Protein AF-A0A2D6N7W8-F1 (afdb_monomer_lite)

Foldseek 3Di:
DVLCLQQDQWDFDDDPVDGRPIDHDPDHAPDPPHPAAEDEDQDLVVLVVCLQQLHEYENADADDVVVCVVSLVVSQVRNVVHPHPNNHHDSYYDYDDDFFDDPDPVVRVVVVVVVCCQPVNPCPPVCHPPDPPPVVVVVD

Secondary structure (DSS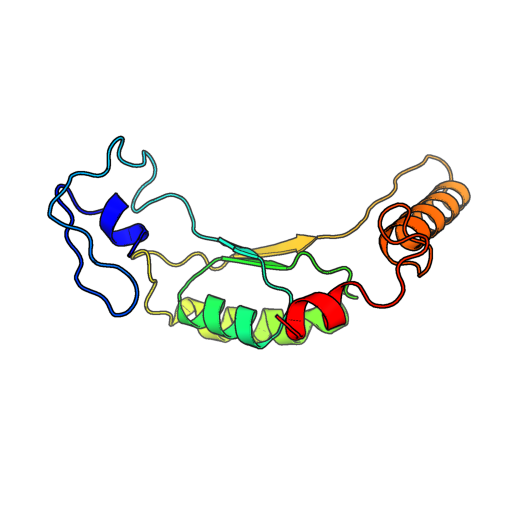P, 8-state):
-HHHHHH-SEEEEE-SS-EEEEEE-SSPPSSSS-SPPEEEE-SHHHHHHHHHHTPEEEE-S---HHHHHHHHHHHHHHHTT---TTSS----EEE-------SSHHHHHHHHHHHHHHHHSSS-TTTTT-TTHHHHHTT-

pLDDT: mean 88.45, std 12.63, range [47.72, 98.19]

Structure (mmCIF, N/CA/C/O backbone):
data_AF-A0A2D6N7W8-F1
#
_entry.id   AF-A0A2D6N7W8-F1
#
loop_
_atom_site.group_PDB
_atom_site.id
_atom_site.type_symbol
_atom_site.label_atom_id
_atom_site.label_alt_id
_atom_site.label_comp_id
_atom_site.label_asym_id
_atom_site.label_entity_id
_atom_site.label_seq_id
_atom_site.pdbx_PDB_ins_code
_atom_site.Cartn_x
_atom_site.Cartn_y
_atom_site.Cartn_z
_atom_site.occupancy
_atom_site.B_iso_or_equiv
_atom_site.auth_seq_id
_atom_site.auth_comp_id
_atom_site.auth_asym_id
_atom_site.auth_atom_id
_atom_site.pdbx_PDB_model_num
ATOM 1 N N . MET A 1 1 ? -3.784 2.452 15.084 1.00 90.25 1 MET A N 1
ATOM 2 C CA . MET A 1 1 ? -4.021 3.790 15.660 1.00 90.25 1 MET A CA 1
ATOM 3 C C . MET A 1 1 ? -4.744 4.703 14.674 1.00 90.25 1 MET A C 1
ATOM 5 O O . MET A 1 1 ? -5.919 4.941 14.880 1.00 90.25 1 MET A O 1
ATOM 9 N N . VAL A 1 2 ? -4.117 5.151 13.577 1.00 93.38 2 VAL A N 1
ATOM 10 C CA . VAL A 1 2 ? -4.694 6.185 12.685 1.00 93.38 2 VAL A CA 1
ATOM 11 C C . VAL A 1 2 ? -6.125 5.901 12.182 1.00 93.38 2 VAL A C 1
ATOM 13 O O . VAL A 1 2 ? -6.965 6.778 12.360 1.00 93.38 2 VAL A O 1
ATOM 16 N N . PRO A 1 3 ? -6.478 4.705 11.666 1.00 94.19 3 PRO A N 1
ATOM 17 C CA . PRO A 1 3 ? -7.856 4.463 11.222 1.00 94.19 3 PRO A CA 1
ATOM 18 C C . PRO A 1 3 ? -8.897 4.542 12.349 1.00 94.19 3 PRO A C 1
ATOM 20 O O . PRO A 1 3 ? -10.038 4.922 12.114 1.00 94.19 3 PRO A O 1
ATOM 23 N N . GLN A 1 4 ? -8.494 4.256 13.591 1.00 93.19 4 GLN A N 1
ATOM 24 C CA . GLN A 1 4 ? -9.364 4.397 14.762 1.00 93.19 4 GLN A CA 1
ATOM 25 C C . GLN A 1 4 ? -9.595 5.873 15.114 1.00 93.19 4 GLN A C 1
ATOM 27 O O . GLN A 1 4 ? -10.702 6.227 15.494 1.00 93.19 4 GLN A O 1
ATOM 32 N N . ILE A 1 5 ? -8.593 6.744 14.925 1.00 95.12 5 ILE A N 1
ATOM 33 C CA . ILE A 1 5 ? -8.743 8.203 15.098 1.00 95.12 5 ILE A CA 1
ATOM 34 C C . ILE A 1 5 ? -9.789 8.754 14.120 1.00 95.12 5 ILE A C 1
ATOM 36 O O . ILE A 1 5 ? -10.572 9.638 14.468 1.00 95.12 5 ILE A O 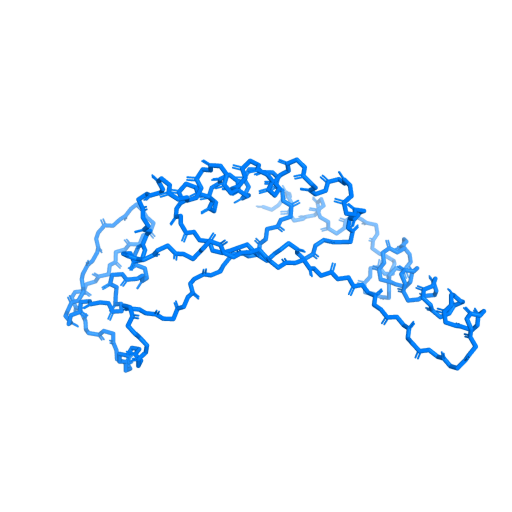1
ATOM 40 N N . TRP A 1 6 ? -9.793 8.240 12.888 1.00 95.12 6 TRP A N 1
ATOM 41 C CA . TRP A 1 6 ? -10.749 8.635 11.856 1.00 95.12 6 TRP A CA 1
ATOM 42 C C . TRP A 1 6 ? -12.172 8.164 12.150 1.00 95.12 6 TRP A C 1
ATOM 44 O O . TRP A 1 6 ? -13.108 8.926 11.920 1.00 95.12 6 TRP A O 1
ATOM 54 N N . ALA A 1 7 ? -12.325 6.942 12.661 1.00 92.06 7 ALA A N 1
ATOM 55 C CA . ALA A 1 7 ? -13.628 6.336 12.918 1.00 92.06 7 ALA A CA 1
ATOM 56 C C . ALA A 1 7 ? -14.274 6.793 14.238 1.00 92.06 7 ALA A C 1
ATOM 58 O O . ALA A 1 7 ? -15.494 6.910 14.318 1.00 92.06 7 ALA A O 1
ATOM 59 N N . ALA A 1 8 ? -13.478 7.028 15.283 1.00 93.31 8 ALA A N 1
ATOM 60 C CA . ALA A 1 8 ? -13.984 7.391 16.602 1.00 93.31 8 ALA A CA 1
ATOM 61 C C . ALA A 1 8 ? -14.319 8.884 16.682 1.00 93.31 8 ALA A C 1
ATOM 63 O O . ALA A 1 8 ? -13.631 9.703 16.078 1.00 93.31 8 ALA A O 1
ATOM 64 N N . ASP A 1 9 ? -15.330 9.255 17.470 1.00 94.75 9 ASP A N 1
ATOM 65 C CA . ASP A 1 9 ? -15.604 10.659 17.790 1.00 94.75 9 ASP A CA 1
ATOM 66 C C . ASP A 1 9 ? -14.473 11.230 18.666 1.00 94.75 9 ASP A C 1
ATOM 68 O O . ASP A 1 9 ? -13.667 12.047 18.201 1.00 94.75 9 ASP A O 1
ATOM 72 N N . TRP A 1 10 ? -14.337 10.669 19.872 1.00 97.25 10 TRP A N 1
ATOM 73 C CA . TRP A 1 10 ? -13.221 10.859 20.798 1.00 97.25 10 TRP A CA 1
ATOM 74 C C . TRP A 1 10 ? -12.265 9.670 20.752 1.00 97.25 10 TRP A C 1
ATOM 76 O O . TRP A 1 10 ? -12.692 8.518 20.711 1.00 97.25 10 TRP A O 1
ATOM 86 N N . PHE A 1 11 ? -10.967 9.954 20.783 1.00 96.88 11 PHE A N 1
ATOM 87 C CA . PHE A 1 11 ? -9.910 8.957 20.724 1.00 96.88 11 PHE A CA 1
ATOM 88 C C . PHE A 1 11 ? -8.909 9.155 21.863 1.00 96.88 11 PHE A C 1
ATOM 90 O O . PHE A 1 11 ? -8.468 10.275 22.130 1.00 96.88 11 PHE A O 1
ATOM 97 N N . GLU A 1 12 ? -8.508 8.049 22.478 1.00 97.44 12 GLU A N 1
ATOM 98 C CA . GLU A 1 12 ? -7.409 7.951 23.434 1.00 97.44 12 GLU A CA 1
ATOM 99 C C . GLU A 1 12 ? -6.590 6.691 23.131 1.00 97.44 12 GLU A C 1
ATOM 101 O O . GLU A 1 12 ? -7.093 5.735 22.532 1.00 97.44 12 GLU A O 1
ATOM 106 N N . TRP A 1 13 ? -5.309 6.692 23.494 1.00 96.19 13 TRP A N 1
ATOM 107 C CA . TRP A 1 13 ? -4.430 5.550 23.255 1.00 96.19 13 TRP A CA 1
ATOM 108 C C . TRP A 1 13 ? -3.289 5.503 24.255 1.00 96.19 13 TRP A C 1
ATOM 110 O O . TRP A 1 13 ? -2.577 6.485 24.420 1.00 96.19 13 TRP A O 1
ATOM 120 N N . GLU A 1 14 ? -3.050 4.330 24.827 1.00 97.19 14 GLU A N 1
ATOM 121 C CA . GLU A 1 14 ? -1.860 4.036 25.620 1.00 97.19 14 GLU A CA 1
ATOM 122 C C . GLU A 1 14 ? -1.084 2.913 24.935 1.00 97.19 14 GLU A C 1
ATOM 124 O O . GLU A 1 14 ? -1.534 1.768 24.868 1.00 97.19 14 GLU A O 1
ATOM 129 N N . GLY A 1 15 ? 0.073 3.239 24.363 1.00 95.44 15 GLY A N 1
ATOM 130 C CA . GLY A 1 15 ? 0.886 2.291 23.614 1.00 95.44 15 GLY A CA 1
ATOM 131 C C . GLY A 1 15 ? 2.362 2.366 23.962 1.00 95.44 15 GLY A C 1
ATOM 132 O O . GLY A 1 15 ? 2.847 3.316 24.561 1.00 95.44 15 GLY A O 1
ATOM 133 N N . LYS A 1 16 ? 3.106 1.359 23.497 1.00 96.62 16 LYS A N 1
ATOM 134 C CA . LYS A 1 16 ? 4.550 1.233 23.748 1.00 96.62 16 LYS A CA 1
ATOM 135 C C . LYS A 1 16 ? 5.362 2.463 23.325 1.00 96.62 16 LYS A C 1
ATOM 137 O O . LYS A 1 16 ? 6.340 2.797 23.981 1.00 96.62 16 LYS A O 1
ATOM 142 N N . PHE A 1 17 ? 4.998 3.076 22.200 1.00 96.25 17 PHE A N 1
ATOM 143 C CA . PHE A 1 17 ? 5.756 4.180 21.603 1.00 96.25 17 PHE A CA 1
ATOM 144 C C . PHE A 1 17 ? 5.063 5.537 21.747 1.00 96.25 17 PHE A C 1
ATOM 146 O O . PHE A 1 17 ? 5.734 6.563 21.705 1.00 96.25 17 PHE A O 1
ATOM 153 N N . TRP A 1 18 ? 3.737 5.547 21.912 1.00 94.44 18 TRP A N 1
ATOM 154 C CA . TRP A 1 18 ? 2.933 6.765 21.980 1.00 94.44 18 TRP A CA 1
ATOM 155 C C . TRP A 1 18 ? 1.814 6.610 23.004 1.00 94.44 18 TRP A C 1
ATOM 157 O O . TRP A 1 18 ? 1.122 5.591 22.999 1.00 94.44 18 TRP A O 1
ATOM 167 N N . SER A 1 19 ? 1.611 7.657 23.799 1.00 96.38 19 SER A N 1
ATOM 168 C CA . SER A 1 19 ? 0.414 7.885 24.607 1.00 96.38 19 SER A CA 1
ATOM 169 C C . SER A 1 19 ? -0.303 9.125 24.067 1.00 96.38 19 SER A C 1
ATOM 171 O O . SER A 1 19 ? 0.325 10.133 23.726 1.00 96.38 19 SER A O 1
ATOM 173 N N . VAL A 1 20 ? -1.619 9.028 23.914 1.00 95.56 20 VAL A N 1
ATOM 174 C CA . VAL A 1 20 ? -2.491 10.058 23.355 1.00 95.56 20 VAL A CA 1
ATOM 175 C C . VAL A 1 20 ? -3.646 10.264 24.335 1.00 95.56 20 VAL A C 1
ATOM 177 O O . VAL A 1 20 ? -4.553 9.432 24.358 1.00 95.56 20 VAL A O 1
ATOM 180 N N . PRO A 1 21 ? -3.666 11.359 25.120 1.00 97.12 21 PRO A N 1
ATOM 181 C CA . PRO A 1 21 ? -4.810 11.647 25.978 1.00 97.12 21 PRO A CA 1
ATOM 182 C C . PRO A 1 21 ? -6.071 11.978 25.160 1.00 97.12 21 PRO A C 1
ATOM 184 O O . PRO A 1 21 ? -5.932 12.408 24.002 1.00 97.12 21 PRO A O 1
ATOM 187 N N . PRO A 1 22 ? -7.269 11.841 25.770 1.00 97.62 22 PRO A N 1
ATOM 188 C CA . PRO A 1 22 ? -8.564 11.981 25.107 1.00 97.62 22 PRO A CA 1
ATOM 189 C C . PRO A 1 22 ? -8.679 13.246 24.265 1.00 97.62 22 PRO A C 1
ATOM 191 O O . PRO A 1 22 ? -8.521 14.363 24.762 1.00 97.62 22 PRO A O 1
ATOM 194 N N . ARG A 1 23 ? -8.956 13.075 22.974 1.00 96.75 23 ARG A N 1
ATOM 195 C CA . ARG A 1 23 ? -9.129 14.186 22.030 1.00 96.75 23 ARG A CA 1
ATOM 196 C C . ARG A 1 23 ? -9.964 13.783 20.821 1.00 96.75 23 ARG A C 1
ATOM 198 O O . ARG A 1 23 ? -9.997 12.613 20.447 1.00 96.75 23 ARG A O 1
ATOM 205 N N . GLN A 1 24 ? -10.564 14.765 20.156 1.00 96.69 24 GLN A N 1
ATOM 206 C CA . GLN A 1 24 ? -11.218 14.566 18.861 1.00 96.69 24 GLN A CA 1
ATOM 207 C C . GLN A 1 24 ? -10.248 14.885 17.719 1.00 96.69 24 GLN A C 1
ATOM 209 O O . GLN A 1 24 ? -9.650 15.959 17.673 1.00 96.69 24 GLN A O 1
ATOM 214 N N . GLY A 1 25 ? -10.104 13.959 16.770 1.00 93.44 25 GLY A N 1
ATOM 215 C CA . GLY A 1 25 ? -9.458 14.244 15.488 1.00 93.44 25 GLY A CA 1
ATOM 216 C C . GLY A 1 25 ? -10.460 14.879 14.528 1.00 93.44 25 GLY A C 1
ATOM 217 O O . GLY A 1 25 ? -11.399 14.193 14.125 1.00 93.44 25 GLY A O 1
ATOM 218 N N . LEU A 1 26 ? -10.277 16.155 14.178 1.00 95.12 26 LEU A N 1
ATOM 219 C CA . LEU A 1 26 ? -11.130 16.897 13.242 1.00 95.12 26 LEU A CA 1
ATOM 220 C C . LEU A 1 26 ? -10.288 17.564 12.135 1.00 95.12 26 LEU A C 1
ATOM 222 O O . LEU A 1 26 ? -9.153 17.959 12.408 1.00 95.12 26 LEU A O 1
ATOM 226 N N . PRO A 1 27 ? -10.836 17.734 10.913 1.00 94.56 27 PRO A N 1
ATOM 227 C CA . PRO A 1 27 ? -12.133 17.227 10.449 1.00 94.56 27 PRO A CA 1
ATOM 228 C C . PRO A 1 27 ? -12.135 15.698 10.271 1.00 94.56 27 PRO A C 1
ATOM 230 O O . PRO A 1 27 ? -11.081 15.077 10.134 1.00 94.56 27 PRO A O 1
ATOM 233 N N . LYS A 1 28 ? -13.323 15.081 10.272 1.00 95.19 28 LYS A N 1
ATOM 234 C CA . LYS A 1 28 ? -13.461 13.648 9.962 1.00 95.19 28 LYS A CA 1
ATOM 235 C C . LYS A 1 28 ? -13.322 13.410 8.456 1.00 95.19 28 LYS A C 1
ATOM 237 O O . LYS A 1 28 ? -13.714 14.283 7.675 1.00 95.19 28 LYS A O 1
ATOM 242 N N . PRO A 1 29 ? -12.787 12.253 8.023 1.00 95.44 29 PRO A N 1
ATOM 243 C CA . PRO A 1 29 ? -12.736 11.948 6.604 1.00 95.44 29 PRO A CA 1
ATOM 244 C C . PRO A 1 29 ? -14.132 11.873 5.988 1.00 95.44 29 PRO A C 1
ATOM 246 O O . PRO A 1 29 ? -15.071 11.363 6.592 1.00 95.44 29 PRO A O 1
ATOM 249 N N . TYR A 1 30 ? -14.246 12.366 4.757 1.00 96.38 30 TYR A N 1
ATOM 250 C CA . TYR A 1 30 ? -15.496 12.313 4.003 1.00 96.38 30 TYR A CA 1
ATOM 251 C C . TYR A 1 30 ? -15.822 10.892 3.512 1.00 96.38 30 TYR A C 1
ATOM 253 O O . TYR A 1 30 ? -16.973 10.464 3.537 1.00 96.38 30 TYR A O 1
ATOM 261 N N . GLN A 1 31 ? -14.799 10.153 3.067 1.00 95.75 31 GLN A N 1
ATOM 262 C CA . GLN A 1 31 ? -14.940 8.779 2.582 1.00 95.75 31 GLN A CA 1
ATOM 263 C C . GLN A 1 31 ? -15.171 7.811 3.743 1.00 95.75 31 GLN A C 1
ATOM 265 O O . GLN A 1 31 ? -14.509 7.924 4.772 1.00 95.75 31 GLN A O 1
ATOM 270 N N . GLN A 1 32 ? -16.053 6.831 3.539 1.00 92.94 32 GLN A N 1
ATOM 271 C CA . GLN A 1 32 ? -16.358 5.787 4.517 1.00 92.94 32 GLN A CA 1
ATOM 272 C C . GLN A 1 32 ? -15.759 4.431 4.100 1.00 92.94 32 GLN A C 1
ATOM 274 O O . GLN A 1 32 ? -15.803 4.105 2.912 1.00 92.94 32 GLN A O 1
ATOM 279 N N . PRO A 1 33 ? -15.227 3.627 5.045 1.00 93.12 33 PRO A N 1
ATOM 280 C CA . PRO A 1 33 ? -15.014 3.969 6.462 1.00 93.12 33 PRO A CA 1
ATOM 281 C C . PRO A 1 33 ? -13.888 5.001 6.678 1.00 93.12 33 PRO A C 1
ATOM 283 O O . PRO A 1 33 ? -13.805 5.625 7.729 1.00 93.12 33 PRO A O 1
ATOM 286 N N . HIS A 1 34 ? -13.012 5.164 5.689 1.00 95.25 34 HIS A N 1
ATOM 287 C CA . HIS A 1 34 ? -11.967 6.182 5.583 1.00 95.25 34 HIS A CA 1
ATOM 288 C C . HIS A 1 34 ? -11.390 6.115 4.149 1.00 95.25 34 HIS A C 1
ATOM 290 O O . HIS A 1 34 ? -11.717 5.185 3.402 1.00 95.25 34 HIS A O 1
ATOM 296 N N . PRO A 1 35 ? -10.514 7.043 3.723 1.00 96.44 35 PRO A N 1
ATOM 297 C CA . PRO A 1 35 ? -9.819 6.936 2.440 1.00 96.44 35 PRO A CA 1
ATOM 298 C C . PRO A 1 35 ? -9.021 5.623 2.331 1.00 96.44 35 PRO A C 1
ATOM 300 O O 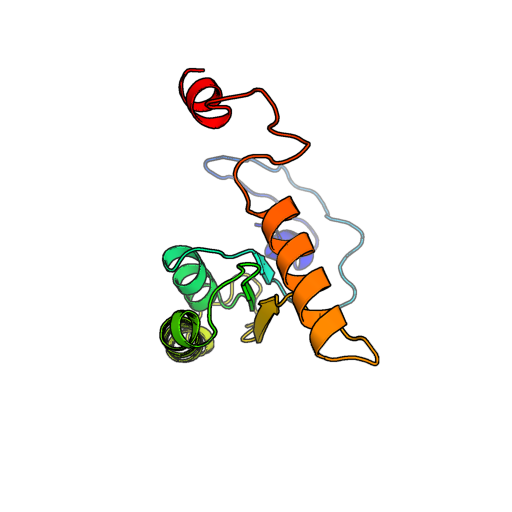. PRO A 1 35 ? -8.423 5.218 3.331 1.00 96.44 35 PRO A O 1
ATOM 303 N N . PRO A 1 36 ? -8.959 4.955 1.163 1.00 96.75 36 PRO A N 1
ATOM 304 C CA . PRO A 1 36 ? -8.204 3.711 1.010 1.00 96.75 36 PRO A CA 1
ATOM 305 C C . PRO A 1 36 ? -6.758 3.853 1.495 1.00 96.75 36 PRO A C 1
ATOM 307 O O . PRO A 1 36 ? -6.060 4.798 1.130 1.00 96.75 36 PRO A O 1
ATOM 310 N N . ILE A 1 37 ? -6.308 2.915 2.330 1.00 97.19 37 ILE A N 1
ATOM 311 C CA . ILE A 1 37 ? -4.949 2.935 2.879 1.00 97.19 37 ILE A CA 1
ATOM 312 C C . ILE A 1 37 ? -4.009 2.255 1.888 1.00 97.19 37 ILE A C 1
ATOM 314 O O . ILE A 1 37 ? -4.329 1.196 1.337 1.00 97.19 37 ILE A O 1
ATOM 318 N N . TRP A 1 38 ? -2.840 2.863 1.711 1.00 97.50 38 TRP A N 1
ATOM 319 C CA . TRP A 1 38 ? -1.766 2.392 0.849 1.00 97.50 38 TRP A CA 1
ATOM 320 C C . TRP A 1 38 ? -0.444 2.385 1.607 1.00 97.50 38 TRP A C 1
ATOM 322 O O . TRP A 1 38 ? -0.222 3.227 2.480 1.00 97.50 38 TRP A O 1
ATOM 332 N N . VAL A 1 39 ? 0.449 1.467 1.249 1.00 96.38 39 VAL A N 1
ATOM 333 C CA . VAL A 1 39 ? 1.826 1.448 1.745 1.00 96.38 39 VAL A CA 1
ATOM 334 C C . VAL A 1 39 ? 2.805 1.418 0.578 1.00 96.38 39 VAL A C 1
ATOM 336 O O . VAL A 1 39 ? 2.650 0.635 -0.359 1.00 96.38 39 VAL A O 1
ATOM 339 N N . ALA A 1 40 ? 3.822 2.278 0.640 1.00 95.25 40 ALA A N 1
ATOM 340 C CA . ALA A 1 40 ? 4.977 2.169 -0.238 1.00 95.25 40 ALA A CA 1
ATOM 341 C C . ALA A 1 40 ? 5.789 0.939 0.175 1.00 95.25 40 ALA A C 1
ATOM 343 O O . ALA A 1 40 ? 6.196 0.815 1.333 1.00 95.25 40 ALA A O 1
ATOM 344 N N . ALA A 1 41 ? 6.009 0.024 -0.760 1.00 91.94 41 ALA A N 1
ATOM 345 C CA . ALA A 1 41 ? 6.667 -1.241 -0.485 1.00 91.94 41 ALA A CA 1
ATOM 346 C C . ALA A 1 41 ? 7.698 -1.553 -1.571 1.00 91.94 41 ALA A C 1
ATOM 348 O O . ALA A 1 41 ? 7.443 -1.375 -2.758 1.00 91.94 41 ALA A O 1
ATOM 349 N N . LEU A 1 42 ? 8.879 -1.996 -1.141 1.00 87.62 42 LEU A N 1
ATOM 350 C CA . LEU A 1 42 ? 10.005 -2.354 -2.013 1.00 87.62 42 LEU A CA 1
ATOM 351 C C . LEU A 1 42 ? 10.591 -3.731 -1.664 1.00 87.62 42 LEU A C 1
ATOM 353 O O . LEU A 1 42 ? 11.582 -4.153 -2.251 1.00 87.62 42 LEU A O 1
ATOM 357 N N . GLN A 1 43 ? 10.021 -4.413 -0.669 1.00 89.81 43 GLN A N 1
ATOM 358 C CA . GLN A 1 43 ? 10.539 -5.656 -0.107 1.00 89.81 43 GLN A CA 1
ATOM 359 C C . GLN A 1 43 ? 9.398 -6.650 0.100 1.00 89.81 43 GLN A C 1
ATOM 361 O O . GLN A 1 43 ? 8.295 -6.251 0.481 1.00 89.81 43 GLN A O 1
ATOM 366 N N . ALA A 1 44 ? 9.699 -7.939 -0.078 1.00 91.81 44 ALA A N 1
ATOM 367 C CA . ALA A 1 44 ? 8.743 -9.038 0.076 1.00 91.81 44 ALA A CA 1
ATOM 368 C C . ALA A 1 44 ? 7.995 -8.994 1.419 1.00 91.81 44 ALA A C 1
ATOM 370 O O . ALA A 1 44 ? 6.767 -9.030 1.446 1.00 91.81 44 ALA A O 1
ATOM 371 N N . ALA A 1 45 ? 8.728 -8.788 2.518 1.00 95.31 45 ALA A N 1
ATOM 372 C CA . ALA A 1 45 ? 8.154 -8.704 3.861 1.00 95.31 45 ALA A CA 1
ATOM 373 C C . ALA A 1 45 ? 7.092 -7.594 3.998 1.00 95.31 45 ALA A C 1
ATOM 375 O O . ALA A 1 45 ? 6.102 -7.757 4.712 1.00 95.31 45 ALA A O 1
ATOM 376 N N . THR A 1 46 ? 7.256 -6.467 3.296 1.00 95.69 46 THR A N 1
ATOM 377 C CA . THR A 1 46 ? 6.270 -5.379 3.317 1.00 95.69 46 THR A CA 1
ATOM 378 C C . THR A 1 46 ? 5.018 -5.743 2.519 1.00 95.69 46 THR A C 1
ATOM 380 O O . THR A 1 46 ? 3.921 -5.379 2.938 1.00 95.69 46 THR A O 1
ATOM 383 N N . TYR A 1 47 ? 5.148 -6.482 1.411 1.00 96.06 47 TYR A N 1
ATOM 384 C CA . TYR A 1 47 ? 3.996 -6.978 0.646 1.00 96.06 47 TYR A CA 1
ATOM 385 C C . TYR A 1 47 ? 3.166 -7.969 1.469 1.00 96.06 47 TYR A C 1
ATOM 387 O O . TYR A 1 47 ? 1.943 -7.850 1.528 1.00 96.06 47 TYR A O 1
ATOM 395 N N . GLU A 1 48 ? 3.829 -8.894 2.164 1.00 96.62 48 GLU A N 1
ATOM 396 C CA . GLU A 1 48 ? 3.180 -9.853 3.065 1.00 96.62 48 GLU A CA 1
ATOM 397 C C . GLU A 1 48 ? 2.439 -9.142 4.200 1.00 96.62 48 GLU A C 1
ATOM 399 O O . GLU A 1 48 ? 1.270 -9.431 4.468 1.00 96.62 48 GLU A O 1
ATOM 404 N N . LEU A 1 49 ? 3.086 -8.159 4.834 1.00 96.81 49 LEU A N 1
ATOM 405 C CA . LEU A 1 49 ? 2.456 -7.349 5.871 1.00 96.81 49 LEU A CA 1
ATOM 406 C C . LEU A 1 49 ? 1.246 -6.580 5.324 1.00 96.81 49 LEU A C 1
ATOM 408 O O . LEU A 1 49 ? 0.204 -6.539 5.979 1.00 96.81 49 LEU A O 1
ATOM 412 N N . ALA A 1 50 ? 1.356 -5.991 4.131 1.00 97.56 50 ALA A N 1
ATOM 413 C CA . ALA A 1 50 ? 0.248 -5.289 3.489 1.00 97.56 50 ALA A CA 1
ATOM 414 C C . ALA A 1 50 ? -0.941 -6.230 3.254 1.00 97.56 50 ALA A C 1
ATOM 416 O O . ALA A 1 50 ? -2.068 -5.888 3.618 1.00 97.56 50 ALA A O 1
ATOM 417 N N . ALA A 1 51 ? -0.681 -7.439 2.745 1.00 97.94 51 ALA A N 1
ATOM 418 C CA . ALA A 1 51 ? -1.700 -8.460 2.535 1.00 97.94 51 ALA A CA 1
ATOM 419 C C . ALA A 1 51 ? -2.393 -8.833 3.851 1.00 97.94 51 ALA A C 1
ATOM 421 O O . ALA A 1 51 ? -3.612 -8.747 3.947 1.00 97.94 51 ALA A O 1
ATOM 422 N N . GLN A 1 52 ? -1.634 -9.157 4.902 1.00 97.12 52 GLN A N 1
ATOM 423 C CA . GLN A 1 52 ? -2.180 -9.534 6.214 1.00 97.12 52 GLN A CA 1
ATOM 424 C C . GLN A 1 52 ? -3.021 -8.425 6.865 1.00 97.12 52 GLN A C 1
ATOM 426 O O . GLN A 1 52 ? -3.907 -8.708 7.675 1.00 97.12 52 GLN A O 1
ATOM 431 N N . LYS A 1 53 ? -2.732 -7.159 6.546 1.00 97.06 53 LYS A N 1
ATOM 432 C CA . LYS A 1 53 ? -3.411 -5.979 7.100 1.00 97.06 53 LYS A CA 1
ATOM 433 C C . LYS A 1 53 ? -4.507 -5.410 6.197 1.00 97.06 53 LYS A C 1
ATOM 435 O O . LYS A 1 53 ? -5.151 -4.443 6.606 1.00 97.06 53 LYS A O 1
ATOM 440 N N . GLY A 1 54 ? -4.738 -5.991 5.018 1.00 97.62 54 GLY A N 1
ATOM 441 C CA . GLY A 1 54 ? -5.752 -5.526 4.068 1.00 97.62 54 GLY A CA 1
ATOM 442 C C . GLY A 1 54 ? -5.423 -4.165 3.448 1.00 97.62 54 GLY A C 1
ATOM 443 O O . GLY A 1 54 ? -6.330 -3.365 3.228 1.00 97.62 54 GLY A O 1
ATOM 444 N N . ILE A 1 55 ? -4.138 -3.869 3.242 1.00 97.94 55 ILE A N 1
ATOM 445 C CA . ILE A 1 55 ? -3.632 -2.580 2.748 1.00 97.94 55 ILE A CA 1
ATOM 446 C C . ILE A 1 55 ? -3.245 -2.703 1.268 1.00 97.94 55 ILE A C 1
ATOM 448 O O . ILE A 1 55 ? -2.671 -3.713 0.853 1.00 97.94 55 ILE A O 1
ATOM 452 N N . GLY A 1 56 ? -3.516 -1.653 0.487 1.00 98.00 56 GLY A N 1
ATOM 453 C CA . GLY A 1 56 ? -3.096 -1.577 -0.911 1.00 98.00 56 GLY A CA 1
ATOM 454 C C . GLY A 1 56 ? -1.590 -1.355 -1.040 1.00 98.00 56 GLY A C 1
ATOM 455 O O . GLY A 1 56 ? -0.978 -0.659 -0.225 1.00 98.00 56 GLY A O 1
ATOM 456 N N . VAL A 1 57 ? -0.981 -1.918 -2.076 1.00 97.50 57 VAL A N 1
ATOM 457 C CA . VAL A 1 57 ? 0.469 -1.845 -2.294 1.00 97.50 57 VAL A CA 1
ATOM 458 C C . VAL A 1 57 ? 0.808 -0.816 -3.363 1.00 97.50 57 VAL A C 1
ATOM 460 O O . VAL A 1 57 ? 0.261 -0.846 -4.462 1.00 97.50 57 VAL A O 1
ATOM 463 N N . LEU A 1 58 ? 1.764 0.060 -3.050 1.00 95.94 58 LEU A N 1
ATOM 464 C CA . LEU A 1 58 ? 2.465 0.900 -4.018 1.00 95.94 58 LEU A CA 1
ATOM 465 C C . LEU A 1 58 ? 3.898 0.369 -4.177 1.00 95.94 58 LEU A C 1
ATOM 467 O O . LEU A 1 58 ? 4.803 0.739 -3.423 1.00 95.94 58 LEU A O 1
ATOM 471 N N . ALA A 1 59 ? 4.099 -0.518 -5.149 1.00 91.12 59 ALA A N 1
ATOM 472 C CA . ALA A 1 59 ? 5.390 -1.090 -5.508 1.00 91.12 59 ALA A CA 1
ATOM 473 C C . ALA A 1 59 ? 6.166 -0.120 -6.414 1.00 91.12 59 ALA A C 1
ATOM 475 O O . ALA A 1 59 ? 6.169 -0.226 -7.641 1.00 91.12 59 ALA A O 1
ATOM 476 N N . MET A 1 60 ? 6.817 0.868 -5.799 1.00 78.56 60 MET A N 1
ATOM 477 C CA . MET A 1 60 ? 7.524 1.956 -6.498 1.00 78.56 60 MET A CA 1
ATOM 478 C C . MET A 1 60 ? 8.974 1.603 -6.887 1.00 78.56 60 MET A C 1
ATOM 480 O O . MET A 1 60 ? 9.844 2.468 -6.958 1.00 78.56 60 MET A O 1
ATOM 484 N N . GLY A 1 61 ? 9.265 0.318 -7.101 1.00 72.38 61 GLY A N 1
ATOM 485 C CA . GLY A 1 61 ? 10.580 -0.154 -7.535 1.00 72.38 61 GLY A CA 1
ATOM 486 C C . GLY A 1 61 ? 10.672 -0.272 -9.056 1.00 72.38 61 GLY A C 1
ATOM 487 O O . GLY A 1 61 ? 9.714 -0.682 -9.703 1.00 72.38 61 GLY A O 1
ATOM 488 N N . ALA A 1 62 ? 11.844 0.019 -9.627 1.00 68.12 62 ALA A N 1
ATOM 489 C CA . ALA A 1 62 ? 12.157 -0.328 -11.015 1.00 68.12 62 ALA A CA 1
ATOM 490 C C . ALA A 1 62 ? 12.567 -1.808 -11.078 1.00 68.12 62 ALA A C 1
ATOM 492 O O . ALA A 1 62 ? 13.749 -2.142 -11.055 1.00 68.12 62 ALA A O 1
ATOM 493 N N . SER A 1 63 ? 11.585 -2.706 -11.046 1.00 72.56 63 SER A N 1
ATOM 494 C CA . SER A 1 63 ? 11.792 -4.152 -11.180 1.00 72.56 63 SER A CA 1
ATOM 495 C C . SER A 1 63 ? 11.161 -4.652 -12.469 1.00 72.56 63 SER A C 1
ATOM 497 O O . SER A 1 63 ? 10.151 -4.110 -12.917 1.00 72.56 63 SER A O 1
ATOM 499 N N . ASP A 1 64 ? 11.755 -5.691 -13.055 1.00 82.62 64 ASP A N 1
ATOM 500 C CA . ASP A 1 64 ? 11.109 -6.416 -14.144 1.00 82.62 64 ASP A CA 1
ATOM 501 C C . ASP A 1 64 ? 9.755 -6.973 -13.653 1.00 82.62 64 ASP A C 1
ATOM 503 O O . ASP A 1 64 ? 9.690 -7.484 -12.526 1.00 82.62 64 ASP A O 1
ATOM 507 N N . PRO A 1 65 ? 8.670 -6.880 -14.445 1.00 84.81 65 PRO A N 1
ATOM 508 C CA . PRO A 1 65 ? 7.371 -7.424 -14.060 1.00 84.81 65 PRO A CA 1
ATOM 509 C C . PRO A 1 65 ? 7.416 -8.891 -13.610 1.00 84.81 65 PRO A C 1
ATOM 511 O O . PRO A 1 65 ? 6.723 -9.243 -12.654 1.00 84.81 65 PRO A O 1
ATOM 514 N N . SER A 1 66 ? 8.264 -9.730 -14.218 1.00 89.50 66 SER A N 1
ATOM 515 C CA . SER A 1 66 ? 8.384 -11.151 -13.865 1.00 89.50 66 SER A CA 1
ATOM 516 C C . SER A 1 66 ? 8.933 -11.363 -12.453 1.00 89.50 66 SER A C 1
ATOM 518 O O . SER A 1 66 ? 8.672 -12.384 -11.824 1.00 89.50 66 SER A O 1
ATOM 520 N N . VAL A 1 67 ? 9.699 -10.402 -11.930 1.00 88.69 67 VAL A N 1
ATOM 521 C CA . VAL A 1 67 ? 10.211 -10.442 -10.553 1.00 88.69 67 VAL A CA 1
ATOM 522 C C . VAL A 1 67 ? 9.088 -10.159 -9.556 1.00 88.69 67 VAL A C 1
ATOM 524 O O . VAL A 1 67 ? 9.113 -10.681 -8.444 1.00 88.69 67 VAL A O 1
ATOM 527 N N . LEU A 1 68 ? 8.097 -9.347 -9.937 1.00 90.50 68 LEU A N 1
ATOM 528 C CA . LEU A 1 68 ? 6.976 -8.982 -9.069 1.00 90.50 68 LEU A CA 1
ATOM 529 C C . LEU A 1 68 ? 5.838 -10.003 -9.090 1.00 90.50 68 LEU A C 1
ATOM 531 O O . LEU A 1 68 ? 5.142 -10.136 -8.086 1.00 90.50 68 LEU A O 1
ATOM 535 N N . GLU A 1 69 ? 5.667 -10.733 -10.191 1.00 93.31 69 GLU A N 1
ATOM 536 C CA . GLU A 1 69 ? 4.606 -11.728 -10.387 1.00 93.31 69 GLU A CA 1
ATOM 537 C C . GLU A 1 69 ? 4.366 -12.662 -9.180 1.00 93.31 69 GLU A C 1
ATOM 539 O O . GLU A 1 69 ? 3.232 -12.689 -8.689 1.00 93.31 69 GLU A O 1
ATOM 544 N N . PRO A 1 70 ? 5.376 -13.364 -8.616 1.00 95.06 70 PRO A N 1
ATOM 545 C CA . PRO A 1 70 ? 5.139 -14.252 -7.475 1.00 95.06 70 PRO A CA 1
ATOM 546 C C . PRO A 1 70 ? 4.657 -13.503 -6.223 1.00 95.06 70 PRO A C 1
ATOM 548 O O . PRO A 1 70 ? 3.845 -14.029 -5.461 1.00 95.06 70 PRO A O 1
ATOM 551 N N . TYR A 1 71 ? 5.115 -12.266 -6.010 1.00 95.12 71 TYR A N 1
ATOM 552 C CA . TYR A 1 71 ? 4.704 -11.453 -4.863 1.00 95.12 71 TYR A CA 1
ATOM 553 C C . TYR A 1 71 ? 3.286 -10.908 -5.022 1.00 95.12 71 TYR A C 1
ATOM 555 O O . TYR A 1 71 ? 2.536 -10.872 -4.048 1.00 95.12 71 TYR A O 1
ATOM 563 N N . ILE A 1 72 ? 2.907 -10.519 -6.242 1.00 95.62 72 ILE A N 1
ATOM 564 C CA . ILE A 1 72 ? 1.544 -10.089 -6.573 1.00 95.62 72 ILE A CA 1
ATOM 565 C C . ILE A 1 72 ? 0.569 -11.250 -6.344 1.00 95.62 72 ILE A C 1
ATOM 567 O O . ILE A 1 72 ? -0.456 -11.065 -5.687 1.00 95.62 72 ILE A O 1
ATOM 571 N N . GLY A 1 73 ? 0.911 -12.455 -6.814 1.00 96.94 73 GLY A N 1
ATOM 572 C CA . GLY A 1 73 ? 0.113 -13.663 -6.580 1.00 96.94 73 GLY A CA 1
ATOM 573 C C . GLY A 1 73 ? -0.075 -13.952 -5.089 1.00 96.94 73 GLY A C 1
ATOM 574 O O . GLY A 1 73 ? -1.204 -13.984 -4.600 1.00 96.94 73 GLY A O 1
ATOM 575 N N . ALA A 1 74 ? 1.028 -14.046 -4.339 1.00 97.38 74 ALA A N 1
ATOM 576 C CA . ALA A 1 74 ? 0.989 -14.302 -2.897 1.00 97.38 74 ALA A CA 1
ATOM 577 C C . ALA A 1 74 ? 0.205 -13.230 -2.110 1.00 97.38 74 ALA A C 1
ATOM 579 O O . ALA A 1 74 ? -0.506 -13.547 -1.148 1.00 97.38 74 ALA A O 1
ATOM 580 N N . TYR A 1 75 ? 0.305 -11.961 -2.527 1.00 98.19 75 TYR A N 1
ATOM 581 C CA . TYR A 1 75 ? -0.483 -10.863 -1.969 1.00 98.19 75 TYR A CA 1
ATOM 582 C C . TYR A 1 75 ? -1.985 -11.106 -2.166 1.00 98.19 75 TYR A C 1
ATOM 584 O O . TYR A 1 75 ? -2.741 -11.080 -1.191 1.00 98.19 75 TYR A O 1
ATOM 592 N N . HIS A 1 76 ? -2.423 -11.393 -3.395 1.00 97.94 76 HIS A N 1
ATOM 593 C CA . HIS A 1 76 ? -3.843 -11.583 -3.703 1.00 97.94 76 HIS A CA 1
ATOM 594 C C . HIS A 1 76 ? -4.438 -12.854 -3.076 1.00 97.94 76 HIS A C 1
ATOM 596 O O . HIS A 1 76 ? -5.589 -12.821 -2.637 1.00 97.94 76 HIS A O 1
ATOM 602 N N . ASP A 1 77 ? -3.650 -13.921 -2.913 1.00 97.94 77 ASP A N 1
ATOM 603 C CA . ASP A 1 77 ? -4.066 -15.149 -2.214 1.00 97.94 77 ASP A CA 1
ATOM 604 C C . ASP A 1 77 ? -4.376 -14.930 -0.720 1.00 97.94 77 ASP A C 1
ATOM 606 O O . ASP A 1 77 ? -5.127 -15.698 -0.092 1.00 97.94 77 ASP A O 1
ATOM 610 N N . THR A 1 78 ? -3.788 -13.880 -0.140 1.00 97.81 78 THR A N 1
ATOM 611 C CA . THR A 1 78 ? -3.820 -13.599 1.299 1.00 97.81 78 THR A CA 1
ATOM 612 C C . THR A 1 78 ? -4.737 -12.427 1.646 1.00 97.81 78 THR A C 1
ATOM 614 O O . THR A 1 78 ? -5.483 -12.509 2.622 1.00 97.81 78 THR A O 1
ATOM 617 N N . VAL A 1 79 ? -4.732 -11.345 0.860 1.00 98.00 79 VAL A N 1
ATOM 618 C CA . VAL A 1 79 ? -5.359 -10.061 1.229 1.00 98.00 79 VAL A CA 1
ATOM 619 C C . VAL A 1 79 ? -6.870 -10.154 1.470 1.00 98.00 79 VAL A C 1
ATOM 621 O O . VAL A 1 79 ? -7.398 -9.478 2.350 1.00 98.00 79 VAL A O 1
ATOM 624 N N . GLY A 1 80 ? -7.573 -11.046 0.764 1.00 94.38 80 GLY A N 1
ATOM 625 C CA . GLY A 1 80 ? -9.011 -11.270 0.965 1.00 94.38 80 GLY A CA 1
ATOM 626 C C . GLY A 1 80 ? -9.370 -11.897 2.320 1.00 94.38 80 GLY A C 1
ATOM 627 O O . GLY A 1 80 ? -10.520 -11.823 2.741 1.00 94.38 80 GLY A O 1
ATOM 628 N N . LYS A 1 81 ? -8.394 -12.496 3.015 1.00 95.88 81 LYS A N 1
ATOM 629 C CA . LYS A 1 81 ? -8.547 -13.132 4.336 1.00 95.88 81 LYS A CA 1
ATOM 630 C C . LYS A 1 81 ? -8.055 -12.230 5.473 1.00 95.88 81 LYS A C 1
ATOM 632 O O . LYS A 1 81 ? -7.994 -12.666 6.622 1.00 95.88 81 LYS A O 1
ATOM 637 N N . ALA A 1 82 ? -7.643 -11.004 5.156 1.00 96.00 82 ALA A N 1
ATOM 638 C CA . ALA A 1 82 ? -7.075 -10.083 6.123 1.00 96.00 82 ALA A CA 1
ATOM 639 C C . ALA A 1 82 ? -8.089 -9.681 7.199 1.00 96.00 82 ALA A C 1
ATOM 641 O O . ALA A 1 82 ? -9.284 -9.555 6.937 1.00 96.00 82 ALA A O 1
ATOM 642 N N . ALA A 1 83 ? -7.578 -9.372 8.390 1.00 92.31 83 ALA A N 1
ATOM 643 C CA . ALA A 1 83 ? -8.288 -8.536 9.350 1.00 92.31 83 ALA A CA 1
ATOM 644 C C . ALA A 1 83 ? -7.893 -7.072 9.066 1.00 92.31 83 ALA A C 1
ATOM 646 O O . ALA A 1 83 ? -6.807 -6.651 9.488 1.00 92.31 83 ALA A O 1
ATOM 647 N N . PRO A 1 84 ? -8.696 -6.305 8.299 1.00 94.75 84 PRO A N 1
ATOM 648 C CA . PRO A 1 84 ? -8.273 -5.007 7.797 1.00 94.75 84 PRO A CA 1
ATOM 649 C C . PRO A 1 84 ? -8.064 -4.015 8.935 1.00 94.75 84 PRO A C 1
ATOM 651 O O . PRO A 1 84 ? -8.963 -3.768 9.739 1.00 94.75 84 PRO A O 1
ATOM 654 N N . VAL A 1 85 ? -6.899 -3.364 8.963 1.00 94.19 85 VAL A N 1
ATOM 655 C CA . VAL A 1 85 ? -6.567 -2.372 10.009 1.00 94.19 85 VAL A CA 1
ATOM 656 C C . VAL A 1 85 ? -7.500 -1.163 10.024 1.00 94.19 85 VAL A C 1
ATOM 658 O O . VAL A 1 85 ? -7.574 -0.456 11.028 1.00 94.19 85 VAL A O 1
ATOM 661 N N . GLY A 1 86 ? -8.171 -0.921 8.902 1.00 91.19 86 GLY A N 1
ATOM 662 C CA . GLY A 1 86 ? -9.114 0.165 8.692 1.00 91.19 86 GLY A CA 1
ATOM 663 C C . GLY A 1 86 ? -10.589 -0.251 8.684 1.00 91.19 86 GLY A C 1
ATOM 664 O O . GLY A 1 86 ? -11.465 0.556 8.402 1.00 91.19 86 GLY A O 1
ATOM 665 N N . GLY A 1 87 ? -10.893 -1.521 8.957 1.00 92.25 87 GLY A N 1
ATOM 666 C CA . GLY A 1 87 ? -12.260 -2.045 8.860 1.00 92.25 87 GLY A CA 1
ATOM 667 C C . GLY A 1 87 ? -12.728 -2.345 7.429 1.00 92.25 87 GLY A C 1
ATOM 668 O O . GLY A 1 87 ? -13.729 -3.031 7.263 1.00 92.25 87 GLY A O 1
ATOM 669 N N . ALA A 1 88 ? -11.984 -1.923 6.401 1.00 94.44 88 ALA A N 1
ATOM 670 C CA . ALA A 1 88 ? -12.183 -2.329 5.011 1.00 94.44 88 ALA A CA 1
ATOM 671 C C . ALA A 1 88 ? -10.857 -2.741 4.356 1.00 94.44 88 ALA A C 1
ATOM 673 O O . ALA A 1 88 ? -9.804 -2.170 4.646 1.00 94.44 88 ALA A O 1
ATOM 674 N N . VAL A 1 89 ? -10.921 -3.737 3.470 1.00 97.38 89 VAL A N 1
ATOM 675 C CA . VAL A 1 89 ? -9.770 -4.216 2.695 1.00 97.38 89 VAL A CA 1
ATOM 676 C C . VAL A 1 89 ? -9.580 -3.340 1.456 1.00 97.38 89 VAL A C 1
ATOM 678 O O . VAL A 1 89 ? -10.510 -3.159 0.673 1.00 97.38 89 VAL A O 1
ATOM 681 N N . ASN A 1 90 ? -8.357 -2.857 1.241 1.00 97.56 90 ASN A N 1
ATOM 682 C CA . ASN A 1 90 ? -7.899 -2.348 -0.048 1.00 97.56 90 ASN A CA 1
ATOM 683 C C . ASN A 1 90 ? -6.998 -3.404 -0.705 1.00 97.56 90 ASN A C 1
ATOM 685 O O . ASN A 1 90 ? -5.823 -3.499 -0.370 1.00 97.56 90 ASN A O 1
ATOM 689 N N . ALA A 1 91 ? -7.556 -4.201 -1.618 1.00 97.50 91 ALA A N 1
ATOM 690 C CA . ALA A 1 91 ? -6.859 -5.303 -2.291 1.00 97.50 91 ALA A CA 1
ATOM 691 C C . ALA A 1 91 ? -6.181 -4.878 -3.606 1.00 97.50 91 ALA A C 1
ATOM 693 O O . ALA A 1 91 ? -6.083 -5.679 -4.533 1.00 97.50 91 ALA A O 1
ATOM 694 N N . GLN A 1 92 ? -5.789 -3.610 -3.735 1.00 97.69 92 GLN A N 1
ATOM 695 C CA . GLN A 1 92 ? -5.199 -3.097 -4.967 1.00 97.69 92 GLN A CA 1
ATOM 696 C C . GLN A 1 92 ? -3.673 -3.099 -4.936 1.00 97.69 92 GLN A C 1
ATOM 698 O O . GLN A 1 92 ? -3.041 -2.843 -3.910 1.00 97.69 92 GLN A O 1
ATOM 703 N N . TRP A 1 93 ? -3.099 -3.327 -6.113 1.00 96.25 93 TRP A N 1
ATOM 704 C CA . TRP A 1 93 ? -1.671 -3.261 -6.366 1.00 96.25 93 TRP A CA 1
ATOM 705 C C . TRP A 1 93 ? -1.394 -2.223 -7.448 1.00 96.25 93 TRP A C 1
ATOM 707 O O . TRP A 1 93 ? -1.985 -2.271 -8.527 1.00 96.25 93 TRP A O 1
ATOM 717 N N . ALA A 1 94 ? -0.468 -1.309 -7.181 1.00 94.44 94 ALA A N 1
ATOM 718 C CA . ALA A 1 94 ? 0.060 -0.394 -8.178 1.00 94.44 94 ALA A CA 1
ATOM 719 C C . ALA A 1 94 ? 1.580 -0.534 -8.252 1.00 94.44 94 ALA A C 1
ATOM 721 O O . ALA A 1 94 ? 2.267 -0.463 -7.234 1.00 94.44 94 ALA A O 1
ATOM 722 N N . SER A 1 95 ? 2.096 -0.684 -9.469 1.00 90.50 95 SER A N 1
ATOM 723 C CA . SER A 1 95 ? 3.529 -0.658 -9.758 1.00 90.50 95 SER A CA 1
ATOM 724 C C . SER A 1 95 ? 3.883 0.601 -10.529 1.00 90.50 95 SER A C 1
ATOM 726 O O . SER A 1 95 ? 3.121 1.065 -11.378 1.00 90.50 95 SER A O 1
ATOM 728 N N . GLN A 1 96 ? 5.063 1.141 -10.253 1.00 85.81 96 GLN A N 1
ATOM 729 C CA . GLN A 1 96 ? 5.622 2.227 -11.042 1.00 85.81 96 GLN A CA 1
ATOM 730 C C . GLN A 1 96 ? 6.462 1.666 -12.192 1.00 85.81 96 GLN A C 1
ATOM 732 O O . GLN A 1 96 ? 7.233 0.729 -12.009 1.00 85.81 96 GLN A O 1
ATOM 737 N N . THR A 1 97 ? 6.364 2.289 -13.365 1.00 81.81 97 THR A N 1
ATOM 738 C CA . THR A 1 97 ? 7.318 2.095 -14.460 1.00 81.81 97 THR A CA 1
ATOM 739 C C . THR A 1 97 ? 7.708 3.444 -15.054 1.00 81.81 97 THR A C 1
ATOM 741 O O . THR A 1 97 ? 6.926 4.397 -15.014 1.00 81.81 97 THR A O 1
ATOM 744 N N . ILE A 1 98 ? 8.929 3.543 -15.578 1.00 80.19 98 ILE A N 1
ATOM 745 C CA . ILE A 1 98 ? 9.389 4.732 -16.297 1.00 80.19 98 ILE A 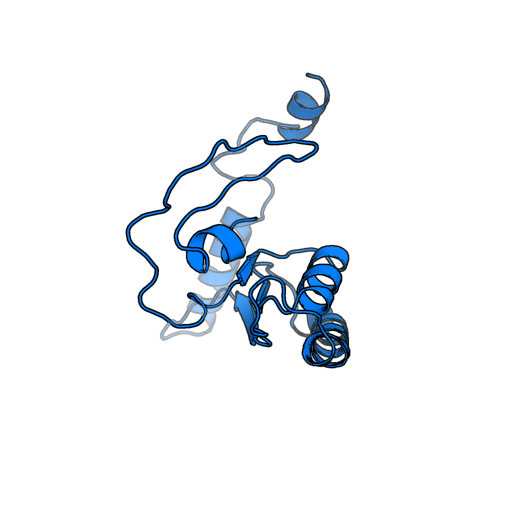CA 1
ATOM 746 C C . ILE A 1 98 ? 9.020 4.545 -17.767 1.00 80.19 98 ILE A C 1
ATOM 748 O O . ILE A 1 98 ? 9.560 3.669 -18.438 1.00 80.19 98 ILE A O 1
ATOM 752 N N . GLY A 1 99 ? 8.110 5.379 -18.263 1.00 85.56 99 GLY A N 1
ATOM 753 C CA . GLY A 1 99 ? 7.763 5.446 -19.680 1.00 85.56 99 GLY A CA 1
ATOM 754 C C . GLY A 1 99 ? 8.343 6.702 -20.319 1.00 85.56 99 GLY A C 1
ATOM 755 O O . GLY A 1 99 ? 8.143 7.798 -19.799 1.00 85.56 99 GLY A O 1
ATOM 756 N N . ILE A 1 100 ? 9.032 6.551 -21.452 1.00 90.44 100 ILE A N 1
ATOM 757 C CA . ILE A 1 100 ? 9.393 7.667 -22.332 1.00 90.44 100 ILE A CA 1
ATOM 758 C C . ILE A 1 100 ? 8.739 7.425 -23.686 1.00 90.44 100 ILE A C 1
ATOM 760 O O . ILE A 1 100 ? 8.947 6.381 -24.301 1.00 90.44 100 ILE A O 1
ATOM 764 N N . CYS A 1 101 ? 7.920 8.383 -24.112 1.00 94.00 101 CYS A N 1
ATOM 765 C CA . CYS A 1 101 ? 7.182 8.332 -25.364 1.00 94.00 101 CYS A CA 1
ATOM 766 C C . CYS A 1 101 ? 7.656 9.473 -26.265 1.00 94.00 101 CYS A C 1
ATOM 768 O O . CYS A 1 101 ? 7.550 10.642 -25.898 1.00 94.00 101 CYS A O 1
ATOM 770 N N . THR A 1 102 ? 8.201 9.104 -27.416 1.00 95.69 102 THR A N 1
ATOM 771 C CA . THR A 1 102 ? 8.715 9.989 -28.466 1.00 95.69 102 THR A CA 1
ATOM 772 C C . THR A 1 102 ? 8.190 9.498 -29.810 1.00 95.69 102 THR A C 1
ATOM 774 O O . THR A 1 102 ? 7.717 8.364 -29.921 1.00 95.69 102 THR A O 1
ATOM 777 N N . GLU A 1 103 ? 8.277 10.338 -30.838 1.00 97.31 103 GLU A N 1
ATOM 778 C CA . GLU A 1 103 ? 7.884 9.947 -32.196 1.00 97.31 103 GLU A CA 1
ATOM 779 C C . GLU A 1 103 ? 8.839 8.892 -32.788 1.00 97.31 103 GLU A C 1
ATOM 781 O O . GLU A 1 103 ? 8.399 8.004 -33.517 1.00 97.31 103 GLU A O 1
ATOM 786 N N . ASP A 1 104 ? 10.129 8.933 -32.425 1.00 96.75 104 ASP A N 1
ATOM 787 C CA . ASP A 1 104 ? 11.137 7.934 -32.800 1.00 96.75 104 ASP A CA 1
ATOM 788 C C . ASP A 1 104 ? 11.453 6.978 -31.634 1.00 96.75 104 ASP A C 1
ATOM 790 O O . ASP A 1 104 ? 11.896 7.386 -30.559 1.00 96.75 104 ASP A O 1
ATOM 794 N N . ASN A 1 105 ? 11.290 5.672 -31.865 1.00 95.31 105 ASN A N 1
ATOM 795 C CA . ASN A 1 105 ? 11.620 4.612 -30.905 1.00 95.31 105 ASN A CA 1
ATOM 796 C C . ASN A 1 105 ? 13.104 4.617 -30.495 1.00 95.31 105 ASN A C 1
ATOM 798 O O . ASN A 1 105 ? 13.438 4.263 -29.362 1.00 95.31 105 ASN A O 1
ATOM 802 N N . ARG A 1 106 ? 14.015 4.995 -31.399 1.00 95.94 106 ARG A N 1
ATOM 803 C CA . ARG A 1 106 ? 15.442 5.085 -31.076 1.00 95.94 106 ARG A CA 1
ATOM 804 C C . ARG A 1 106 ? 15.692 6.200 -30.066 1.00 95.94 106 ARG A C 1
ATOM 806 O O . ARG A 1 106 ? 16.306 5.939 -29.033 1.00 95.94 106 ARG A O 1
ATOM 813 N N . GLU A 1 107 ? 15.181 7.394 -30.341 1.00 95.94 107 GLU A N 1
ATOM 814 C CA . GLU A 1 107 ? 15.271 8.546 -29.442 1.00 95.94 107 GLU A CA 1
ATOM 815 C C . GLU A 1 107 ? 14.705 8.215 -28.053 1.00 95.94 107 GLU A C 1
ATOM 817 O O . GLU A 1 107 ? 15.366 8.437 -27.036 1.00 95.94 107 GLU A O 1
ATOM 822 N N . GLY A 1 108 ? 13.527 7.586 -27.999 1.00 95.44 108 GLY A N 1
ATOM 823 C CA . GLY A 1 108 ? 12.883 7.211 -26.740 1.00 95.44 108 GLY A CA 1
ATOM 824 C C . GLY A 1 108 ? 13.738 6.264 -25.898 1.00 95.44 108 GLY A C 1
ATOM 825 O O . GLY A 1 108 ? 13.847 6.430 -24.681 1.00 95.44 108 GLY A O 1
ATOM 826 N N . ARG A 1 109 ? 14.420 5.303 -26.535 1.00 92.75 109 ARG A N 1
ATOM 827 C CA . ARG A 1 109 ? 15.356 4.390 -25.856 1.00 92.75 109 ARG A CA 1
ATOM 828 C C . ARG A 1 109 ? 16.615 5.097 -25.372 1.00 92.75 109 ARG A C 1
ATOM 830 O O . ARG A 1 109 ? 17.081 4.801 -24.269 1.00 92.75 109 ARG A O 1
ATOM 837 N N . GLU A 1 110 ? 17.170 6.006 -26.167 1.00 94.06 110 GLU A N 1
ATOM 838 C CA . GLU A 1 110 ? 18.359 6.780 -25.796 1.00 94.06 110 GLU A CA 1
ATOM 839 C C . GLU A 1 110 ? 18.065 7.671 -24.577 1.00 94.06 110 GLU A C 1
ATOM 841 O O . GLU A 1 110 ? 18.789 7.606 -23.577 1.00 94.06 110 GLU A O 1
ATOM 846 N N . LEU A 1 111 ? 16.943 8.398 -24.590 1.00 93.00 111 LEU A N 1
ATOM 847 C CA . LEU A 1 111 ? 16.480 9.203 -23.455 1.00 93.00 111 LEU A CA 1
ATOM 848 C C . LEU A 1 111 ? 16.134 8.341 -22.235 1.00 93.00 111 LEU A C 1
ATOM 850 O O . LEU A 1 111 ? 16.494 8.696 -21.111 1.00 93.00 111 LEU A O 1
ATOM 854 N N . GLY A 1 112 ? 15.482 7.192 -22.437 1.00 91.12 112 GLY A N 1
ATOM 855 C CA . GLY A 1 112 ? 15.123 6.262 -21.359 1.00 91.12 112 GLY A CA 1
ATOM 856 C C . GLY A 1 112 ? 16.359 5.750 -20.638 1.00 91.12 112 GLY A C 1
ATOM 857 O O . GLY A 1 112 ? 16.457 5.804 -19.410 1.00 91.12 112 GLY A O 1
ATOM 858 N N . THR A 1 113 ? 17.354 5.347 -21.424 1.00 88.94 113 THR A N 1
ATOM 859 C CA . THR A 1 113 ? 18.656 4.906 -20.929 1.00 88.94 113 THR A CA 1
ATOM 860 C C . THR A 1 113 ? 19.358 6.019 -20.156 1.00 88.94 113 THR A C 1
ATOM 862 O O . THR A 1 113 ? 19.890 5.769 -19.075 1.00 88.94 113 THR A O 1
ATOM 865 N N . LEU A 1 114 ? 19.360 7.249 -20.678 1.00 88.38 114 LEU A N 1
ATOM 866 C CA . LEU A 1 114 ? 19.979 8.395 -20.013 1.00 88.38 114 LEU A CA 1
ATOM 867 C C . LEU A 1 114 ? 19.293 8.722 -18.677 1.00 88.38 114 LEU A C 1
ATOM 869 O O . LEU A 1 114 ? 19.975 8.927 -17.675 1.00 88.38 114 LEU A O 1
ATOM 873 N N . SER A 1 115 ? 17.959 8.714 -18.643 1.00 87.06 115 SER A N 1
ATOM 874 C CA . SER A 1 115 ? 17.161 8.954 -17.434 1.00 87.06 115 SER A CA 1
ATOM 875 C C . SER A 1 115 ? 17.478 7.938 -16.331 1.00 87.06 115 SER A C 1
ATOM 877 O O . SER A 1 115 ? 17.835 8.316 -15.213 1.00 87.06 115 SER A O 1
ATOM 879 N N . ILE A 1 116 ? 17.452 6.642 -16.666 1.00 84.44 116 ILE A N 1
ATOM 880 C CA . ILE A 1 116 ? 17.768 5.557 -15.724 1.00 84.44 116 ILE A CA 1
ATOM 881 C C . ILE A 1 116 ? 19.217 5.670 -15.237 1.00 84.44 116 ILE A C 1
ATOM 883 O O . ILE A 1 116 ? 19.460 5.542 -14.038 1.00 84.44 116 ILE A O 1
ATOM 887 N N . LYS A 1 117 ? 20.179 5.961 -16.126 1.00 82.81 117 LYS A N 1
ATOM 888 C CA . LYS A 1 117 ? 21.587 6.176 -15.748 1.00 82.81 117 LYS A CA 1
ATOM 889 C C . LYS A 1 117 ? 21.747 7.331 -14.763 1.00 82.81 117 LYS A C 1
ATOM 891 O O . LYS A 1 117 ? 22.465 7.181 -13.782 1.00 82.81 117 LYS A O 1
ATOM 896 N N . ASN A 1 118 ? 21.057 8.447 -14.979 1.00 81.75 118 ASN A N 1
ATOM 897 C CA . ASN A 1 118 ? 21.140 9.607 -14.091 1.00 81.75 118 ASN A CA 1
ATOM 898 C C . ASN A 1 118 ? 20.510 9.347 -12.714 1.00 81.75 118 ASN A C 1
ATOM 900 O O . ASN A 1 118 ? 20.994 9.871 -11.711 1.00 81.75 118 ASN A O 1
ATOM 904 N N . PHE A 1 119 ? 19.435 8.554 -12.655 1.00 78.62 119 PHE A N 1
ATOM 905 C CA . PHE A 1 119 ? 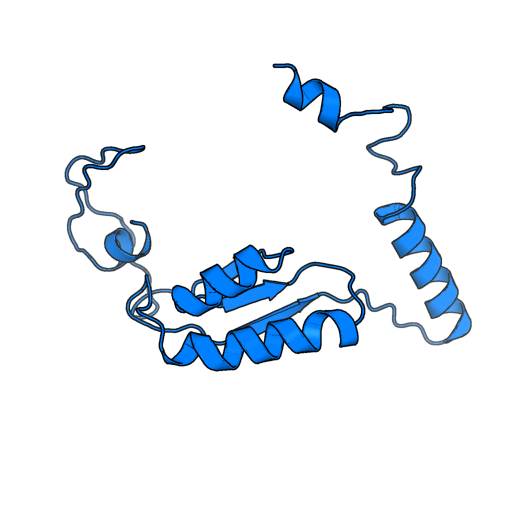18.735 8.270 -11.402 1.00 78.62 119 PHE A CA 1
ATOM 906 C C . PHE A 1 119 ? 19.371 7.125 -10.601 1.00 78.62 119 PHE A C 1
ATOM 908 O O . PHE A 1 119 ? 19.566 7.253 -9.392 1.00 78.62 119 PHE A O 1
ATOM 915 N N . PHE A 1 120 ? 19.706 6.010 -11.257 1.00 76.69 120 PHE A N 1
ATOM 916 C CA . PHE A 1 120 ? 20.201 4.794 -10.604 1.00 76.69 120 PHE A CA 1
ATOM 917 C C . PHE A 1 120 ? 21.716 4.614 -10.676 1.00 76.69 120 PHE A C 1
ATOM 919 O O . PHE A 1 120 ? 22.253 3.858 -9.865 1.00 76.69 120 PHE A O 1
ATOM 926 N N . GLY A 1 121 ? 22.397 5.291 -11.603 1.00 75.00 121 GLY A N 1
ATOM 927 C CA . GLY A 1 121 ? 23.835 5.157 -11.813 1.00 75.00 121 GLY A CA 1
ATOM 928 C C . GLY A 1 121 ? 24.678 5.608 -10.614 1.00 75.00 121 GLY A C 1
ATOM 929 O O . GLY A 1 121 ? 24.160 6.227 -9.681 1.00 75.00 121 GLY A O 1
ATOM 930 N N . PRO A 1 122 ? 25.981 5.283 -10.626 1.00 68.50 122 PRO A N 1
ATOM 931 C CA . PRO A 1 122 ? 26.894 5.589 -9.524 1.00 68.50 122 PRO A CA 1
ATOM 932 C C . PRO A 1 122 ? 27.134 7.099 -9.351 1.00 68.50 122 PRO A C 1
ATOM 934 O O . PRO A 1 122 ? 27.256 7.574 -8.227 1.00 68.50 122 PRO A O 1
ATOM 937 N N . ASP A 1 123 ? 27.100 7.879 -10.436 1.00 66.06 123 ASP A N 1
ATOM 938 C CA . ASP A 1 123 ? 27.432 9.312 -10.440 1.00 66.06 123 ASP A CA 1
ATOM 939 C C . ASP A 1 123 ? 26.221 10.229 -10.205 1.00 66.06 123 ASP A C 1
ATOM 941 O O . ASP A 1 123 ? 26.030 11.234 -10.902 1.00 66.06 123 ASP A O 1
ATOM 945 N N . ARG A 1 124 ? 25.359 9.891 -9.238 1.00 66.75 124 ARG A N 1
ATOM 946 C CA . ARG A 1 124 ? 24.139 10.676 -8.979 1.00 66.75 124 ARG A CA 1
ATOM 947 C C . ARG A 1 124 ? 24.510 12.121 -8.632 1.00 66.75 124 ARG A C 1
ATOM 949 O O . ARG A 1 124 ? 25.375 12.323 -7.777 1.00 66.75 124 ARG A O 1
ATOM 956 N N . PRO A 1 125 ? 23.828 13.140 -9.187 1.00 64.25 125 PRO A N 1
ATOM 957 C CA . PRO A 1 125 ? 24.168 14.543 -8.932 1.00 64.25 125 PRO A CA 1
ATOM 958 C C . PRO A 1 125 ? 24.203 14.909 -7.441 1.00 64.25 125 PRO A C 1
ATOM 960 O O . PRO A 1 125 ? 25.010 15.734 -7.031 1.00 64.25 125 PRO A O 1
ATOM 963 N N . TYR A 1 126 ? 23.356 14.266 -6.633 1.00 62.28 126 TYR A N 1
ATOM 964 C CA . TYR A 1 126 ? 23.220 14.481 -5.188 1.00 62.28 126 TYR A CA 1
ATOM 965 C C . TYR A 1 126 ? 24.100 13.565 -4.316 1.00 62.28 126 TYR A C 1
ATOM 967 O O . TYR A 1 126 ? 24.145 13.754 -3.105 1.00 62.28 126 TYR A O 1
ATOM 975 N N . ALA A 1 127 ? 24.795 12.587 -4.904 1.00 58.66 127 ALA A N 1
ATOM 976 C CA . ALA A 1 127 ? 25.776 11.736 -4.217 1.00 58.66 127 ALA A CA 1
ATOM 977 C C . ALA A 1 127 ? 27.212 11.957 -4.732 1.00 58.66 127 ALA A C 1
ATOM 979 O O . ALA A 1 127 ? 28.148 11.302 -4.277 1.00 58.66 127 ALA A O 1
ATOM 980 N N . LYS A 1 128 ? 27.401 12.888 -5.678 1.00 57.09 128 LYS A N 1
ATOM 981 C CA . LYS A 1 128 ? 28.698 13.207 -6.278 1.00 57.09 128 LYS A CA 1
ATOM 982 C C . LYS A 1 128 ? 29.713 13.586 -5.195 1.00 57.09 128 LYS A C 1
ATOM 984 O O . LYS A 1 128 ? 29.551 14.595 -4.515 1.00 57.09 128 LYS A O 1
ATOM 989 N N . GLY A 1 129 ? 30.765 12.778 -5.060 1.00 60.56 129 GLY A N 1
ATOM 990 C CA . GLY A 1 129 ? 31.853 12.997 -4.102 1.00 60.56 129 GLY A CA 1
ATOM 991 C C . GLY A 1 129 ? 31.591 12.483 -2.683 1.00 60.56 129 GLY A C 1
ATOM 992 O O . GLY A 1 129 ? 32.411 12.734 -1.802 1.00 60.56 129 GLY A O 1
ATOM 993 N N . VAL A 1 130 ? 30.485 11.771 -2.444 1.00 57.41 130 VAL A N 1
ATOM 994 C CA . VAL A 1 130 ? 30.224 11.126 -1.154 1.00 57.41 130 VAL A CA 1
ATOM 995 C C . VAL A 1 130 ? 30.165 9.620 -1.345 1.00 57.41 130 VAL A C 1
ATOM 997 O O . VAL A 1 130 ? 29.095 9.031 -1.490 1.00 57.41 130 VAL A O 1
ATOM 1000 N N . ASP A 1 131 ? 31.337 8.993 -1.290 1.00 54.62 131 ASP A N 1
ATOM 1001 C CA . ASP A 1 131 ? 31.395 7.579 -0.960 1.00 54.62 131 ASP A CA 1
ATOM 1002 C C . ASP A 1 131 ? 30.812 7.427 0.448 1.00 54.62 131 ASP A C 1
ATOM 1004 O O . ASP A 1 131 ? 31.229 8.104 1.395 1.00 54.62 131 ASP A O 1
ATOM 1008 N N . ASP A 1 132 ? 29.832 6.539 0.582 1.00 63.12 132 ASP A N 1
AT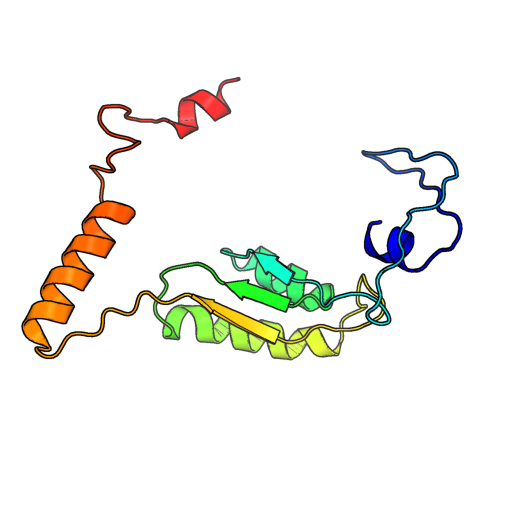OM 1009 C CA . ASP A 1 132 ? 29.414 6.013 1.877 1.00 63.12 132 ASP A CA 1
ATOM 1010 C C . ASP A 1 132 ? 28.492 6.907 2.746 1.00 63.12 132 ASP A C 1
ATOM 1012 O O . ASP A 1 132 ? 28.647 7.025 3.965 1.00 63.12 132 ASP A O 1
ATOM 1016 N N . ILE A 1 133 ? 27.468 7.516 2.127 1.00 62.56 133 ILE A N 1
ATOM 1017 C CA . ILE A 1 133 ? 26.408 8.283 2.826 1.00 62.56 133 ILE A CA 1
ATOM 1018 C C . ILE A 1 133 ? 25.746 7.470 3.954 1.00 62.56 133 ILE A C 1
ATOM 1020 O O . ILE A 1 133 ? 25.490 8.001 5.036 1.00 62.56 133 ILE A O 1
ATOM 1024 N N . TYR A 1 134 ? 25.471 6.183 3.725 1.00 61.03 134 TYR A N 1
ATOM 1025 C CA . TYR A 1 134 ? 24.688 5.371 4.660 1.00 61.03 134 TYR A CA 1
ATOM 1026 C C . TYR A 1 134 ? 25.505 4.826 5.838 1.00 61.03 134 TYR A C 1
ATOM 1028 O O . TYR A 1 134 ? 24.980 4.759 6.949 1.00 61.03 134 TYR A O 1
ATOM 1036 N N . SER A 1 135 ? 26.794 4.515 5.670 1.00 62.31 135 SER A N 1
ATOM 1037 C CA . SER A 1 135 ? 27.599 4.004 6.792 1.00 62.31 135 SER A CA 1
ATOM 1038 C C . SER A 1 135 ? 27.937 5.065 7.831 1.00 62.31 135 SER A C 1
ATOM 1040 O O . SER A 1 135 ? 28.234 4.719 8.973 1.00 62.31 135 SER A O 1
ATOM 1042 N N . ARG A 1 136 ? 27.877 6.358 7.483 1.00 59.75 136 ARG A N 1
ATOM 1043 C CA . ARG A 1 136 ? 27.982 7.440 8.478 1.00 59.75 136 ARG A CA 1
ATOM 1044 C C . ARG A 1 136 ? 26.742 7.528 9.365 1.00 59.75 136 ARG A C 1
ATOM 1046 O O . ARG A 1 136 ? 26.883 7.813 10.548 1.00 59.75 136 ARG A O 1
ATOM 1053 N N . LEU A 1 137 ? 25.558 7.250 8.816 1.00 56.88 137 LEU A N 1
ATOM 1054 C CA . LEU A 1 137 ? 24.289 7.280 9.553 1.00 56.88 137 LEU A CA 1
ATOM 1055 C C . LEU A 1 137 ? 24.137 6.097 10.515 1.00 56.88 137 LEU A C 1
ATOM 1057 O O . LEU A 1 137 ? 23.508 6.239 11.551 1.00 56.88 137 LEU A O 1
ATOM 1061 N N . LEU A 1 138 ? 24.739 4.948 10.199 1.00 57.62 138 LEU A N 1
ATOM 1062 C CA . LEU A 1 138 ? 24.710 3.752 11.053 1.00 57.62 138 LEU A CA 1
ATOM 1063 C C . LEU A 1 138 ? 25.729 3.783 12.208 1.00 57.62 138 LEU A C 1
ATOM 1065 O O . LEU A 1 138 ? 25.764 2.855 13.013 1.00 57.62 138 LEU A O 1
ATOM 1069 N N . LYS A 1 139 ? 26.590 4.807 12.267 1.00 57.88 139 LYS A N 1
ATOM 1070 C CA . LYS A 1 139 ? 27.630 4.977 13.299 1.00 57.88 139 LYS A CA 1
ATOM 1071 C C . LYS A 1 139 ? 27.290 6.050 14.347 1.00 57.88 139 LYS A C 1
ATOM 1073 O O . LYS A 1 139 ? 28.136 6.316 15.199 1.00 57.88 139 LYS A O 1
ATOM 1078 N N . GLN A 1 140 ? 26.112 6.670 14.268 1.00 47.72 140 GLN A N 1
ATOM 1079 C CA . GLN A 1 140 ? 25.570 7.597 15.274 1.00 47.72 140 GLN A CA 1
ATOM 1080 C C . GLN A 1 140 ? 24.479 6.903 16.083 1.00 47.72 140 GLN A C 1
ATOM 1082 O O . GLN A 1 140 ? 24.398 7.195 17.295 1.00 47.72 140 GLN A O 1
#

Radius of gyration: 20.7 Å; chains: 1; bounding box: 48×32×59 Å

Sequence (140 aa):
MVPQIWAADWFEWEGKFWSVPPRQGLPKPYQQPHPPIWVAALQAATYELAAQKGIGVLAMGASDPSVLEPYIGAYHDTVGKAAPVGGAVNAQWASQTIGICTEDNREGRELGTLSIKNFFGPDRPYAKGVDDIYSRLLKQ

=== Feature glossary ===
The record interleaves many kinds of information about one protein. Here is each kind framed as the question it answers.

Q: What are the backbone torsion angles?
A: φ (phi) and ψ (psi) are the two rotatable backbone dihedrals per residue: φ is the C(i-1)–N–Cα–C torsion, ψ is the N–Cα–C–N(i+1) torsion, both in degrees on (−180°, 180°]. α-helical residues cluster near (−60°, −45°); β-strand residues near (−120°, +130°). A Ramachandran plot is simply a scatter of (φ, ψ) for every residue.

Q: What is the amino-acid chain?
A: This is the polypeptide sequence — one letter per residue, N-terminus first. Length ranges from a few dozen residues for small domains to over a thousand for large multi-domain proteins.

Q: How mobile is each atom in the crystal?
A: For experimental (PDB) structures, the B-factor (temperature factor) quantifies the positional spread of each atom in the crystal — a combination of thermal vibration and static disorder — in units of Å². High B-factors mark flexible loops or poorly resolved regions; low B-factors mark the rigid, well-ordered core.

Q: Are the domains correctly placed relative to each other?
A: Predicted Aligned Error (PAE) is an AlphaFold confidence matrix: entry (i, j) is the expected error in the position of residue j, in ångströms, when the prediction is superimposed on the true structure at residue i. Low PAE within a block of residues means that block is internally rigid and well-predicted; high PAE between two blocks means their relative placement is uncertain even if each block individually is confident.

Q: How confident is the AlphaFold model at each residue?
A: pLDDT is the predicted lDDT-Cα score: AlphaFold's confidence that the local environment of each residue (all inter-atomic distances within 15 Å) is correctly placed. It is a per-residue number between 0 and 100, with higher meaning more reliable.

Q: What family and function is it annotated with?
A: Functional annotations link the protein to curated databases. InterPro entries identify conserved domains and families by matching the sequence against member-database signatures (Pfam, PROSITE, CDD, …). Gene Ontology (GO) terms describe molecular function, biological process, and cellular component in a controlled vocabulary. CATH places the structure in a hierarchical fold classification (Class/Architecture/Topology/Homologous-superfamily). The organism is the source species.

Q: How big and how compact is the whole molecule?
A: Three whole-structure scalars: the radius of gyration (RMS distance of Cα from centroid, in Å), the count of Cα–Cα contacts (pairs closer than 8 Å and separated by more than four residues in sequence — i.e. tertiary, not local, contacts), and the bounding-box dimensions. Together they distinguish compact globular folds from extended fibres or disordered chains.

Q: What known structures does this most resemble?
A: The Foldseek neighbor list gives the closest experimentally determined structures in the PDB, ranked by structural alignment. TM-score near 1 means near-identical fold; near 0.3 means only rough topology match. This is how one finds what a novel AlphaFold prediction most resembles in the solved-structure universe.

Q: Which residues are buried vs exposed?
A: SASA measures how much of the protein is reachable by solvent. It is computed by rolling a water-sized probe over the atomic surface and summing the exposed area (Å²). Per-residue SASA distinguishes core (buried, low SASA) from surface (exposed, high SASA) residues; total SASA is a whole-molecule size measure.

Q: Which residues are in helices, strands, or loops?
A: Eight-state secondary structure (DSSP): H is the canonical α-helix, G the tighter 3₁₀-helix, I the wider π-helix; E/B are β-structure, T and S are turns and bends, and '-' is everything else. DSSP derives these from the pattern of main-chain N–H···O=C hydrogen bonds, not from the sequence.

Q: Where is each backbone atom in 3D?
A: Structure coordinates are given as an mmCIF _atom_site loop: one row per atom with element, residue name, chain id, sequence number, and x/y/z position in Å. Only the four main-chain atoms per residue are included here; side chains are omitted to keep the record compact.

Q: What if only a Cα trace is available?
A: Three-state secondary structure (P-SEA) collapses the eight DSSP classes into helix (a), strand (b), and coil (c). P-SEA assigns these from Cα geometry alone — distances and angles — without requiring backbone oxygens, so it works on any Cα trace.

Q: What do the rendered images show?
A: The six renders are orthographic views along the three Cartesian axes in both directions. Representation (cartoon, sticks, or surface) and color scheme (sequence-rainbow or by-chain) vary across proteins so the training set covers all the common visualization conventions.

Q: What does the local fold look like, residue by residue?
A: Foldseek's 3Di representation compresses backbone geometry into a per-residue letter drawn from a learned twenty-state alphabet. It captures the tertiary interaction pattern around each residue — which residues are packed against it in space, regardless of where they are in sequence.

Q: What do the diagnostic plots show?
A: The contact map is a binary N×N matrix image: pixel (i, j) is dark where Cα_i and Cα_j are within 8 Å and |i−j|>4. Because the |i−j|>4 filter removes local helical contacts, off-diagonal stripes parallel to the main diagonal indicate parallel β-sheets; stripes perpendicular to it indicate antiparallel β-sheets. The Ramachandran plot scatters every residue's (φ, ψ) pair against the sterically allowed regions. The PAE heatmap renders the predicted-aligned-error matrix.